Protein AF-A0A6N2S4A9-F1 (afdb_monomer_lite)

Structure (mmCIF, N/CA/C/O backbone):
data_AF-A0A6N2S4A9-F1
#
_entry.id   AF-A0A6N2S4A9-F1
#
loop_
_atom_site.group_PDB
_atom_site.id
_atom_site.type_symbol
_atom_site.label_atom_id
_atom_site.label_alt_id
_atom_site.label_comp_id
_atom_site.label_asym_id
_atom_site.label_entity_id
_atom_site.label_seq_id
_atom_site.pdbx_PDB_ins_code
_atom_site.Cartn_x
_atom_site.Cartn_y
_atom_site.Cartn_z
_atom_site.occupancy
_atom_site.B_iso_or_equiv
_atom_site.auth_seq_id
_atom_site.auth_comp_id
_atom_site.auth_asym_id
_atom_site.auth_atom_id
_atom_site.pdbx_PDB_model_num
ATOM 1 N N . MET A 1 1 ? -14.533 17.525 32.285 1.00 44.22 1 MET A N 1
ATOM 2 C CA . MET A 1 1 ? -14.546 16.712 31.048 1.00 44.22 1 MET A CA 1
ATOM 3 C C . MET A 1 1 ? -13.108 16.497 30.597 1.00 44.22 1 MET A C 1
ATOM 5 O O . MET A 1 1 ? -12.467 17.455 30.182 1.00 44.22 1 MET A O 1
ATOM 9 N N . GLN A 1 2 ? -12.565 15.288 30.758 1.00 51.88 2 GLN A N 1
ATOM 10 C CA . GLN A 1 2 ? -11.248 14.939 30.213 1.00 51.88 2 GLN A CA 1
ATOM 11 C C . GLN A 1 2 ? -11.357 14.924 28.684 1.00 51.88 2 GLN A C 1
ATOM 13 O O . GLN A 1 2 ? -12.156 14.170 28.136 1.00 51.88 2 GLN A O 1
ATOM 18 N N . LYS A 1 3 ? -10.597 15.778 27.991 1.00 51.66 3 LYS A N 1
ATOM 19 C CA . LYS A 1 3 ? -10.457 15.681 26.533 1.00 51.66 3 LYS A CA 1
ATOM 20 C C . LYS A 1 3 ? -9.689 14.391 26.239 1.00 51.66 3 LYS A C 1
ATOM 22 O O . LYS A 1 3 ? -8.539 14.272 26.663 1.00 51.66 3 LYS A O 1
ATOM 27 N N . SER A 1 4 ? -10.321 13.426 25.572 1.00 62.09 4 SER A N 1
ATOM 28 C CA . SER A 1 4 ? -9.621 12.237 25.082 1.00 62.09 4 SER A CA 1
ATOM 29 C C . SER A 1 4 ? -8.511 12.694 24.141 1.00 62.09 4 SER A C 1
ATOM 31 O O . SER A 1 4 ? -8.725 13.570 23.299 1.00 62.09 4 SER A O 1
ATOM 33 N N . LYS A 1 5 ? -7.301 12.156 24.314 1.00 65.06 5 LYS A N 1
ATOM 34 C CA . LYS A 1 5 ? -6.209 12.442 23.383 1.00 65.06 5 LYS A CA 1
ATOM 35 C C . LYS A 1 5 ? -6.664 11.994 21.987 1.00 65.06 5 LYS A C 1
ATOM 37 O O . LYS A 1 5 ? -7.266 10.927 21.893 1.00 65.06 5 LYS A O 1
ATOM 42 N N . PRO A 1 6 ? -6.457 12.802 20.936 1.00 66.88 6 PRO A N 1
ATOM 43 C CA . PRO A 1 6 ? -6.797 12.378 19.590 1.00 66.88 6 PRO A CA 1
ATOM 44 C C . PRO A 1 6 ? -5.968 11.143 19.255 1.00 66.88 6 PRO A C 1
ATOM 46 O O . PRO A 1 6 ? -4.752 11.124 19.470 1.00 66.88 6 PRO A O 1
ATOM 49 N N . GLY A 1 7 ? -6.647 10.116 18.765 1.00 71.44 7 GLY A N 1
ATOM 50 C CA . GLY A 1 7 ? -5.996 8.875 18.424 1.00 71.44 7 GLY A CA 1
ATOM 51 C C . GLY A 1 7 ? -4.954 8.995 17.347 1.00 71.44 7 GLY A C 1
ATOM 52 O O . GLY A 1 7 ? -5.037 9.844 16.460 1.00 71.44 7 GLY A O 1
ATOM 53 N N . ARG A 1 8 ? -3.951 8.119 17.426 1.00 86.12 8 ARG A N 1
ATOM 54 C CA . ARG A 1 8 ? -2.924 8.037 16.396 1.00 86.12 8 ARG A CA 1
ATOM 55 C C . ARG A 1 8 ? -3.551 7.422 15.141 1.00 86.12 8 ARG A C 1
ATOM 57 O O . ARG A 1 8 ? -4.003 6.278 15.137 1.00 86.12 8 ARG A O 1
ATOM 64 N N . MET A 1 9 ? -3.593 8.223 14.084 1.00 91.62 9 MET A N 1
ATOM 65 C CA . MET A 1 9 ? -4.025 7.829 12.750 1.00 91.62 9 MET A CA 1
ATOM 66 C C . MET A 1 9 ? -2.841 7.956 11.799 1.00 91.62 9 MET A C 1
ATOM 68 O O . MET A 1 9 ? -2.083 8.923 11.878 1.00 91.62 9 MET A O 1
ATOM 72 N N . ILE A 1 10 ? -2.684 6.973 10.919 1.00 92.88 10 ILE A N 1
ATOM 73 C CA . ILE A 1 10 ? -1.701 7.001 9.837 1.00 92.88 10 ILE A CA 1
ATOM 74 C C . ILE A 1 10 ? -2.479 7.017 8.528 1.00 92.88 10 ILE A C 1
ATOM 76 O O . ILE A 1 10 ? -3.371 6.193 8.342 1.00 92.88 10 ILE A O 1
ATOM 80 N N . GLU A 1 11 ? -2.146 7.949 7.640 1.00 94.38 11 GLU A N 1
ATOM 81 C CA . GLU A 1 11 ? -2.771 8.103 6.326 1.00 94.38 11 GLU A CA 1
ATOM 82 C C . GLU A 1 11 ? -1.711 8.038 5.230 1.00 94.38 11 GLU A C 1
ATOM 84 O O . GLU A 1 11 ? -0.625 8.603 5.368 1.00 94.38 11 GLU A O 1
ATOM 89 N N . ILE A 1 12 ? -2.062 7.406 4.115 1.00 92.12 12 ILE A N 1
ATOM 90 C CA . ILE A 1 12 ? -1.299 7.468 2.872 1.00 92.12 12 ILE A CA 1
ATOM 91 C C . ILE A 1 12 ? -2.138 8.177 1.831 1.00 92.12 12 ILE A C 1
ATOM 93 O O . ILE A 1 12 ? -3.286 7.805 1.571 1.00 92.12 12 ILE A O 1
ATOM 97 N N . ARG A 1 13 ? -1.535 9.192 1.216 1.00 92.81 13 ARG A N 1
ATOM 98 C CA . ARG A 1 13 ? -2.129 9.941 0.116 1.00 92.81 13 ARG A CA 1
ATOM 99 C C . ARG A 1 13 ? -1.266 9.801 -1.124 1.00 92.81 13 ARG A C 1
ATOM 101 O O . ARG A 1 13 ? -0.060 10.013 -1.056 1.00 92.81 13 ARG A O 1
ATOM 108 N N . VAL A 1 14 ? -1.896 9.492 -2.248 1.00 85.94 14 VAL A N 1
ATOM 109 C CA . VAL A 1 14 ? -1.247 9.418 -3.560 1.00 85.94 14 VAL A CA 1
ATOM 110 C C . VAL A 1 14 ? -1.798 10.564 -4.394 1.00 85.94 14 VAL A C 1
ATOM 112 O O . VAL A 1 14 ? -3.010 10.686 -4.557 1.00 85.94 14 VAL A O 1
ATOM 115 N N . ASN A 1 15 ? -0.919 11.451 -4.870 1.00 88.12 15 ASN A N 1
ATOM 116 C CA . ASN A 1 15 ? -1.298 12.655 -5.623 1.00 88.12 15 ASN A CA 1
ATOM 117 C C . ASN A 1 15 ? -2.349 13.529 -4.903 1.00 88.12 15 ASN A C 1
ATOM 119 O O . ASN A 1 15 ? -3.235 14.105 -5.526 1.00 88.12 15 ASN A O 1
ATOM 123 N N . GLY A 1 16 ? -2.278 13.598 -3.570 1.00 88.88 16 GLY A N 1
ATOM 124 C CA . GLY A 1 16 ? -3.206 14.371 -2.737 1.00 88.88 16 GLY A CA 1
ATOM 125 C C . GLY A 1 16 ? -4.526 13.666 -2.393 1.00 88.88 16 GLY A C 1
ATOM 126 O O . GLY A 1 16 ? -5.197 14.101 -1.458 1.00 88.88 16 GLY A O 1
ATOM 127 N N . ALA A 1 17 ? -4.871 12.559 -3.059 1.00 90.00 17 ALA A N 1
ATOM 128 C CA . ALA A 1 17 ? -6.049 11.752 -2.743 1.00 90.00 17 ALA A CA 1
ATOM 129 C C . ALA A 1 17 ? -5.746 10.735 -1.632 1.00 90.00 17 ALA A C 1
ATOM 131 O O . ALA A 1 17 ? -4.685 10.112 -1.635 1.00 90.00 17 ALA A O 1
ATOM 132 N N . LEU A 1 18 ? -6.675 10.550 -0.687 1.00 92.88 18 LEU A N 1
ATOM 133 C CA . LEU A 1 18 ? -6.548 9.529 0.356 1.00 92.88 18 LEU A CA 1
ATOM 134 C C . LEU A 1 18 ? -6.632 8.133 -0.264 1.00 92.88 18 LEU A C 1
ATOM 136 O O . LEU A 1 18 ? -7.637 7.791 -0.880 1.00 92.88 18 LEU A O 1
ATOM 140 N N . PHE A 1 19 ? -5.583 7.338 -0.073 1.00 91.44 19 PHE A N 1
ATOM 141 C CA . PHE A 1 19 ? -5.500 5.976 -0.588 1.00 91.44 19 PHE A CA 1
ATOM 142 C C . PHE A 1 19 ? -5.842 4.943 0.490 1.00 91.44 19 PHE A C 1
ATOM 144 O O . PHE A 1 19 ? -6.675 4.069 0.274 1.00 91.44 19 PHE A O 1
ATOM 151 N N . THR A 1 20 ? -5.226 5.052 1.670 1.00 94.75 20 THR A N 1
ATOM 152 C CA . THR A 1 20 ? -5.527 4.185 2.817 1.00 94.75 20 THR A CA 1
ATOM 153 C C . THR A 1 20 ? -5.244 4.901 4.136 1.00 94.75 20 THR A C 1
ATOM 155 O O . THR A 1 20 ? -4.414 5.812 4.188 1.00 94.75 20 THR A O 1
ATOM 158 N N . ALA A 1 21 ? -5.935 4.503 5.202 1.00 94.81 21 ALA A N 1
ATOM 159 C CA . ALA A 1 21 ? -5.7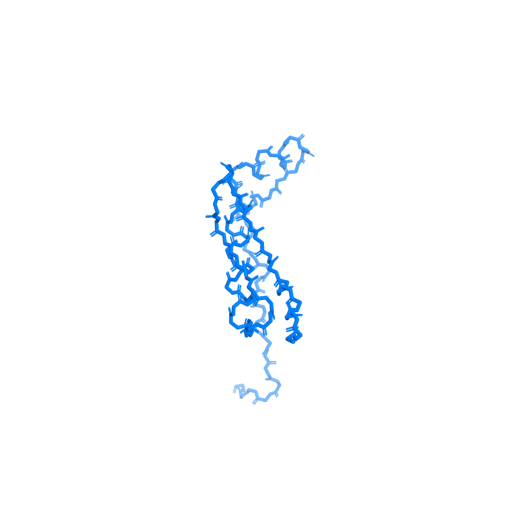39 5.029 6.546 1.00 94.81 21 ALA A CA 1
ATOM 160 C C . ALA A 1 21 ? -5.975 3.947 7.602 1.00 94.81 21 ALA A C 1
ATOM 162 O O . ALA A 1 21 ? -6.830 3.080 7.430 1.00 94.81 21 ALA A O 1
ATOM 163 N N . ILE A 1 22 ? -5.265 4.040 8.724 1.00 95.38 22 ILE A N 1
ATOM 164 C CA . ILE A 1 22 ? -5.454 3.160 9.879 1.00 95.38 22 ILE A CA 1
ATOM 165 C C . ILE A 1 22 ? -5.518 3.977 11.170 1.00 95.38 22 ILE A C 1
ATOM 167 O O . ILE A 1 22 ? -4.683 4.848 11.424 1.00 95.38 22 ILE A O 1
ATOM 171 N N . LYS A 1 23 ? -6.527 3.690 12.000 1.00 94.06 23 LYS A N 1
ATOM 172 C CA . LYS A 1 23 ? -6.657 4.217 13.366 1.00 94.06 23 LYS A CA 1
ATOM 173 C C . LYS A 1 23 ? -6.070 3.200 14.331 1.00 94.06 23 LYS A C 1
ATOM 175 O O . LYS A 1 23 ? -6.702 2.187 14.613 1.00 94.06 23 LYS A O 1
ATOM 180 N N . THR A 1 24 ? -4.881 3.463 14.857 1.00 89.00 24 THR A N 1
ATOM 181 C CA . THR A 1 24 ? -4.135 2.444 15.614 1.00 89.00 24 THR A CA 1
ATOM 182 C C . THR A 1 24 ? -4.772 2.098 16.961 1.00 89.00 24 THR A C 1
ATOM 184 O O . THR A 1 24 ? -4.451 1.067 17.534 1.00 89.00 24 THR A O 1
ATOM 187 N N . GLU A 1 25 ? -5.659 2.948 17.483 1.00 90.44 25 GLU A N 1
ATOM 188 C CA . GLU A 1 25 ? -6.334 2.741 18.774 1.00 90.44 25 GLU A CA 1
ATOM 189 C C . GLU A 1 25 ? -7.355 1.605 18.760 1.00 90.44 25 GLU A C 1
ATOM 191 O O . GLU A 1 25 ? -7.579 0.965 19.782 1.00 90.44 25 GLU A O 1
ATOM 196 N N . THR A 1 26 ? -7.990 1.381 17.611 1.00 90.25 26 THR A N 1
ATOM 197 C CA . THR A 1 26 ? -9.045 0.375 17.437 1.00 90.25 26 THR A CA 1
ATOM 198 C C . THR A 1 26 ? -8.650 -0.707 16.441 1.00 90.25 26 THR A C 1
ATOM 200 O O . THR A 1 26 ? -9.437 -1.615 16.200 1.00 90.25 26 THR A O 1
ATOM 203 N N . ALA A 1 27 ? -7.468 -0.587 15.833 1.00 91.12 27 ALA A N 1
ATOM 204 C CA . ALA A 1 27 ? -7.000 -1.500 14.807 1.00 91.12 27 ALA A CA 1
ATOM 205 C C . ALA A 1 27 ? -6.661 -2.873 15.392 1.00 91.12 27 ALA A C 1
ATOM 207 O O . ALA A 1 27 ? -5.925 -2.987 16.377 1.00 91.12 27 ALA A O 1
ATOM 208 N N . VAL A 1 28 ? -7.142 -3.914 14.726 1.00 94.50 28 VAL A N 1
ATOM 209 C CA . VAL A 1 28 ? -6.767 -5.306 14.978 1.00 94.50 28 VAL A CA 1
ATOM 210 C C . VAL A 1 28 ? -5.744 -5.778 13.946 1.00 94.50 28 VAL A C 1
ATOM 212 O O . VAL A 1 28 ? -5.478 -5.098 12.959 1.00 94.50 28 VAL A O 1
ATOM 215 N N . ALA A 1 29 ? -5.161 -6.964 14.148 1.00 95.81 29 ALA A N 1
ATOM 216 C CA . ALA A 1 29 ? -4.126 -7.512 13.263 1.00 95.81 29 ALA A CA 1
ATOM 217 C C . ALA A 1 29 ? -4.514 -7.478 11.769 1.00 95.81 29 ALA A C 1
ATOM 219 O O . ALA A 1 29 ? -3.687 -7.131 10.928 1.00 95.81 29 ALA A O 1
ATOM 220 N N . ALA A 1 30 ? -5.780 -7.768 11.449 1.00 94.56 30 ALA A N 1
ATOM 221 C CA . ALA A 1 30 ? -6.291 -7.717 10.081 1.00 94.56 30 ALA A CA 1
ATOM 222 C C . ALA A 1 30 ? -6.227 -6.308 9.462 1.00 94.56 30 ALA A C 1
ATOM 224 O O . ALA A 1 30 ? -5.902 -6.182 8.280 1.00 94.56 30 ALA A O 1
ATOM 225 N N . ASP A 1 31 ? -6.469 -5.255 10.248 1.00 94.31 31 ASP A N 1
ATOM 226 C CA . ASP A 1 31 ? -6.383 -3.869 9.775 1.00 94.31 31 ASP A CA 1
ATOM 227 C C . ASP A 1 31 ? -4.940 -3.502 9.429 1.00 94.31 31 ASP A C 1
ATOM 229 O O . ASP A 1 31 ? -4.692 -2.877 8.401 1.00 94.31 31 ASP A O 1
ATOM 233 N N . TYR A 1 32 ? -3.973 -3.932 10.247 1.00 93.81 32 TYR A N 1
ATOM 234 C CA . TYR A 1 32 ? -2.552 -3.705 9.974 1.00 93.81 32 TYR A CA 1
ATOM 235 C C . TYR A 1 32 ? -2.090 -4.424 8.705 1.00 93.81 32 TYR A C 1
ATOM 237 O O . TYR A 1 32 ? -1.410 -3.815 7.882 1.00 93.81 32 TYR A O 1
ATOM 245 N N . ILE A 1 33 ? -2.477 -5.691 8.522 1.00 95.94 33 ILE A N 1
ATOM 246 C CA . ILE A 1 33 ? -2.139 -6.460 7.313 1.00 95.94 33 ILE A CA 1
ATOM 247 C C . ILE A 1 33 ? -2.741 -5.780 6.080 1.00 95.94 33 ILE A C 1
ATOM 249 O O . ILE A 1 33 ? -2.017 -5.472 5.136 1.00 95.94 33 ILE A O 1
ATOM 253 N N . SER A 1 34 ? -4.034 -5.453 6.128 1.00 93.88 34 SER A N 1
ATOM 254 C CA . SER A 1 34 ? -4.740 -4.803 5.017 1.00 93.88 34 SER A CA 1
ATOM 255 C C . SER A 1 34 ? -4.153 -3.429 4.689 1.00 93.88 34 SER A C 1
ATOM 257 O O . SER A 1 34 ? -4.003 -3.068 3.520 1.00 93.88 34 SER A O 1
ATOM 259 N N . PHE A 1 35 ? -3.780 -2.658 5.715 1.00 95.25 35 PHE A N 1
ATOM 260 C CA . PHE A 1 35 ? -3.117 -1.372 5.537 1.00 95.25 35 PHE A CA 1
ATOM 261 C C . PHE A 1 35 ? -1.773 -1.545 4.827 1.00 95.25 35 PHE A C 1
ATOM 263 O O . PHE A 1 35 ? -1.539 -0.865 3.832 1.00 95.25 35 PHE A O 1
ATOM 270 N N . MET A 1 36 ? -0.927 -2.479 5.276 1.00 95.25 36 MET A N 1
ATOM 271 C CA . MET A 1 36 ? 0.372 -2.752 4.650 1.00 95.25 36 MET A CA 1
ATOM 272 C C . MET A 1 36 ? 0.235 -3.242 3.208 1.00 95.25 36 MET A C 1
ATOM 274 O O . MET A 1 36 ? 0.965 -2.766 2.345 1.00 95.25 36 MET A O 1
ATOM 278 N N . GLU A 1 37 ? -0.734 -4.109 2.909 1.00 93.62 37 GLU A N 1
ATOM 279 C CA . GLU A 1 37 ? -1.017 -4.522 1.530 1.00 93.62 37 GLU A CA 1
ATOM 280 C C . GLU A 1 37 ? -1.397 -3.336 0.639 1.00 93.62 37 GLU A C 1
ATOM 282 O O . GLU A 1 37 ? -0.929 -3.231 -0.498 1.00 93.62 37 GLU A O 1
ATOM 287 N N . ALA A 1 38 ? -2.231 -2.426 1.148 1.00 91.56 38 ALA A N 1
ATOM 288 C CA . ALA A 1 38 ? -2.585 -1.205 0.440 1.00 91.56 38 ALA A CA 1
ATOM 289 C C . ALA A 1 38 ? -1.348 -0.314 0.227 1.00 91.56 38 ALA A C 1
ATOM 291 O O . ALA A 1 38 ? -1.118 0.142 -0.893 1.00 91.56 38 ALA A O 1
ATOM 292 N N . VAL A 1 39 ? -0.509 -0.123 1.252 1.00 92.19 39 VAL A N 1
ATOM 293 C CA . VAL A 1 39 ? 0.756 0.626 1.134 1.00 92.19 39 VAL A CA 1
ATOM 294 C C . VAL A 1 39 ? 1.635 0.039 0.029 1.00 92.19 39 VAL A C 1
ATOM 296 O O . VAL A 1 39 ? 2.095 0.771 -0.846 1.00 92.19 39 VAL A O 1
ATOM 299 N N . THR A 1 40 ? 1.842 -1.279 0.034 1.00 90.31 40 THR A N 1
ATOM 300 C CA . THR A 1 40 ? 2.661 -1.962 -0.971 1.00 90.31 40 THR A CA 1
ATOM 301 C C . 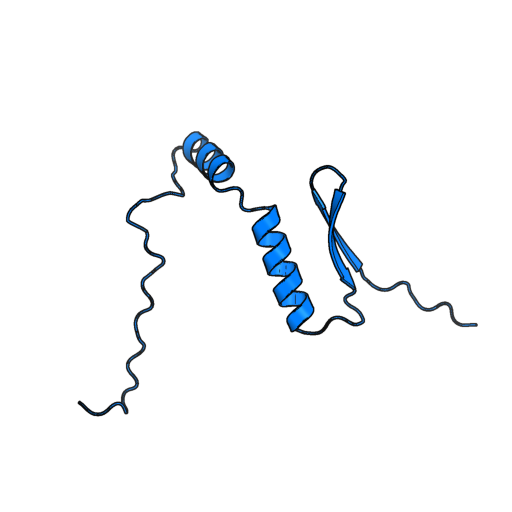THR A 1 40 ? 2.090 -1.767 -2.369 1.00 90.31 40 THR A C 1
ATOM 303 O O . THR A 1 40 ? 2.838 -1.402 -3.268 1.00 90.31 40 THR A O 1
ATOM 306 N N . LYS A 1 41 ? 0.773 -1.923 -2.559 1.00 85.88 41 LYS A N 1
ATOM 307 C CA . LYS A 1 41 ? 0.119 -1.695 -3.861 1.00 85.88 41 LYS A CA 1
ATOM 308 C C . LYS A 1 41 ? 0.250 -0.252 -4.349 1.00 85.88 41 LYS A C 1
ATOM 310 O O . LYS A 1 41 ? 0.369 -0.036 -5.547 1.00 85.88 41 LYS A O 1
ATOM 315 N N . ALA A 1 42 ? 0.225 0.725 -3.444 1.00 85.94 42 ALA A N 1
ATOM 316 C CA . ALA A 1 42 ? 0.381 2.133 -3.806 1.00 85.94 42 ALA A CA 1
ATOM 317 C C . ALA A 1 42 ? 1.808 2.483 -4.253 1.00 85.94 42 ALA A C 1
ATOM 319 O O . ALA A 1 42 ? 1.984 3.374 -5.081 1.00 85.94 42 ALA A O 1
ATOM 320 N N . LEU A 1 43 ? 2.818 1.819 -3.682 1.00 84.44 43 LEU A N 1
ATOM 321 C CA . LEU A 1 43 ? 4.232 2.098 -3.953 1.00 84.44 43 LEU A CA 1
ATOM 322 C C . LEU A 1 43 ? 4.818 1.226 -5.066 1.00 84.44 43 LEU A C 1
ATOM 324 O O . LEU A 1 43 ? 5.742 1.654 -5.754 1.00 84.44 43 LEU A O 1
ATOM 328 N N . MET A 1 44 ? 4.313 0.004 -5.234 1.00 85.38 44 MET A N 1
ATOM 329 C CA . MET A 1 44 ? 4.817 -0.930 -6.232 1.00 85.38 44 MET A CA 1
ATOM 330 C C . MET A 1 44 ? 4.177 -0.673 -7.591 1.00 85.38 44 MET A C 1
ATOM 332 O O . MET A 1 44 ? 3.193 -1.305 -7.958 1.00 85.38 44 MET A O 1
ATOM 336 N N . ASP A 1 45 ? 4.782 0.256 -8.330 1.00 83.81 45 ASP A N 1
ATOM 337 C CA . ASP A 1 45 ? 4.602 0.446 -9.770 1.00 83.81 45 ASP A CA 1
ATOM 338 C C . ASP A 1 45 ? 5.761 -0.265 -10.496 1.00 83.81 45 ASP A C 1
ATOM 340 O O . ASP A 1 45 ? 6.862 0.291 -10.572 1.00 83.81 45 ASP A O 1
ATOM 344 N N . PRO A 1 46 ? 5.574 -1.514 -10.973 1.00 81.12 46 PRO A N 1
ATOM 345 C CA . PRO A 1 46 ? 6.674 -2.338 -11.472 1.00 81.12 46 PRO A CA 1
ATOM 346 C C . PRO A 1 46 ? 7.423 -1.703 -12.643 1.00 81.12 46 PRO A C 1
ATOM 348 O O . PRO A 1 46 ? 8.640 -1.834 -12.728 1.00 81.12 46 PRO A O 1
ATOM 351 N N . GLU A 1 47 ? 6.719 -0.984 -13.518 1.00 83.31 47 GLU A N 1
ATOM 352 C CA . GLU A 1 47 ? 7.318 -0.341 -14.689 1.00 83.31 47 GLU A CA 1
ATOM 353 C C . GLU A 1 47 ? 8.220 0.822 -14.280 1.00 83.31 47 GLU A C 1
ATOM 355 O O . GLU A 1 47 ? 9.350 0.940 -14.763 1.00 83.31 47 GLU A O 1
ATOM 360 N N . LYS A 1 48 ? 7.757 1.669 -13.351 1.00 85.44 48 LYS A N 1
ATOM 361 C CA . LYS A 1 48 ? 8.576 2.780 -12.847 1.00 85.44 48 LYS A CA 1
ATOM 362 C C . LYS A 1 48 ? 9.763 2.291 -12.032 1.00 85.44 48 LYS A C 1
ATOM 364 O O . LYS A 1 48 ? 10.858 2.828 -12.188 1.00 85.44 48 LYS A O 1
ATOM 369 N N . LEU A 1 49 ? 9.554 1.280 -11.194 1.00 87.00 49 LEU A N 1
ATOM 370 C CA . LEU A 1 49 ? 10.617 0.705 -10.375 1.00 87.00 49 LEU A CA 1
ATOM 371 C C . LEU A 1 49 ? 11.682 0.012 -11.237 1.00 87.00 49 LEU A C 1
ATOM 373 O O . LEU A 1 49 ? 12.872 0.152 -10.965 1.00 87.00 49 LEU A O 1
ATOM 377 N N . GLU A 1 50 ? 11.286 -0.668 -12.314 1.00 88.19 50 GLU A N 1
ATOM 378 C CA . GLU A 1 50 ? 12.228 -1.234 -13.284 1.00 88.19 50 GLU A CA 1
ATOM 379 C C . GLU A 1 50 ? 12.960 -0.141 -14.074 1.00 88.19 50 GLU A C 1
ATOM 381 O O . GLU A 1 50 ? 14.161 -0.252 -14.313 1.00 88.19 50 GLU A O 1
ATOM 386 N N . CYS A 1 51 ? 12.277 0.944 -14.449 1.00 88.06 51 CYS A N 1
ATOM 387 C CA . CYS A 1 51 ? 12.911 2.090 -15.104 1.00 88.06 51 CYS A CA 1
ATOM 388 C C . CYS A 1 51 ? 14.012 2.712 -14.222 1.00 88.06 51 CYS A C 1
ATOM 390 O O . CYS A 1 51 ? 15.127 2.949 -14.693 1.00 88.06 51 CYS A O 1
ATOM 392 N N . GLU A 1 52 ? 13.740 2.910 -12.927 1.00 87.94 52 GLU A N 1
ATOM 393 C CA . GLU A 1 52 ? 14.727 3.391 -11.950 1.00 87.94 52 GLU A CA 1
ATOM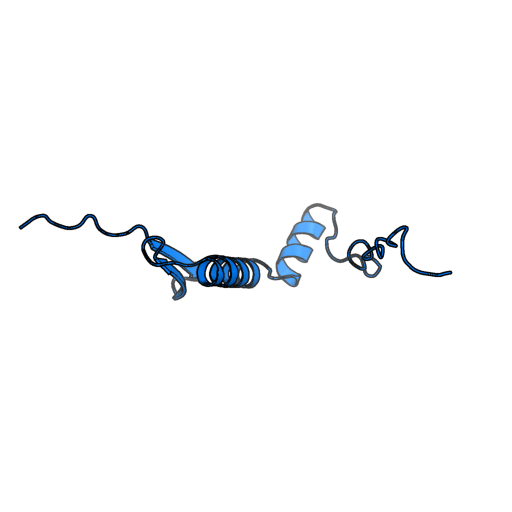 394 C C . GLU A 1 52 ? 15.889 2.400 -11.759 1.00 87.94 52 GLU A C 1
ATOM 396 O O . GLU A 1 52 ? 17.062 2.797 -11.751 1.00 87.94 52 GLU A O 1
ATOM 401 N N . ALA A 1 53 ? 15.583 1.104 -11.639 1.00 87.50 53 ALA A N 1
ATOM 402 C CA . ALA A 1 53 ? 16.595 0.061 -11.512 1.00 87.50 53 ALA A CA 1
ATOM 403 C C . ALA A 1 53 ? 17.542 0.059 -12.721 1.00 87.50 53 ALA A C 1
ATOM 405 O O . ALA A 1 53 ? 18.765 0.075 -12.540 1.00 87.50 53 ALA A O 1
ATOM 406 N N . ASN A 1 54 ? 16.985 0.143 -13.932 1.00 89.75 54 ASN A N 1
ATOM 407 C CA . ASN A 1 54 ? 17.743 0.192 -15.181 1.00 89.75 54 ASN A CA 1
ATOM 408 C C . ASN A 1 5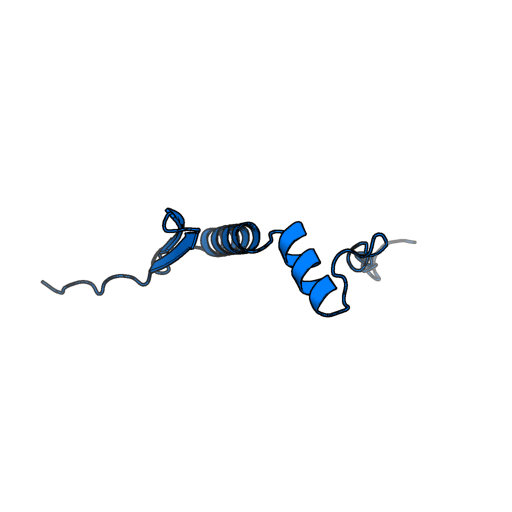4 ? 18.618 1.442 -15.281 1.00 89.75 54 ASN A C 1
ATOM 410 O O . ASN A 1 54 ? 19.778 1.342 -15.686 1.00 89.75 54 ASN A O 1
ATOM 414 N N . ALA A 1 55 ? 18.125 2.605 -14.841 1.00 90.19 55 ALA A N 1
ATOM 415 C CA . ALA A 1 55 ? 18.936 3.822 -14.751 1.00 90.19 55 ALA A CA 1
ATOM 416 C C . ALA A 1 55 ? 20.144 3.657 -13.806 1.00 90.19 55 ALA A C 1
ATOM 418 O O . ALA A 1 55 ? 21.182 4.289 -14.000 1.00 90.19 55 ALA A O 1
ATOM 419 N N . SER A 1 56 ? 20.035 2.764 -12.820 1.00 89.69 56 SER A N 1
ATOM 420 C CA . SER A 1 56 ? 21.114 2.393 -11.897 1.00 89.69 56 SER A CA 1
ATOM 421 C C . SER A 1 56 ? 21.969 1.211 -12.384 1.00 89.69 56 SER A C 1
ATOM 423 O O . SER A 1 56 ? 22.784 0.695 -11.615 1.00 89.69 56 SER A O 1
ATOM 425 N N . GLY A 1 57 ? 21.783 0.745 -13.626 1.00 88.00 57 GLY A N 1
ATOM 426 C CA . GLY A 1 57 ? 22.487 -0.414 -14.190 1.00 88.00 57 GLY A CA 1
ATOM 427 C C . GLY A 1 57 ? 22.100 -1.756 -13.556 1.00 88.00 57 GLY A C 1
ATOM 428 O O . GLY A 1 57 ? 22.890 -2.700 -13.586 1.00 88.00 57 GLY A O 1
ATOM 429 N N . LYS A 1 58 ? 20.919 -1.839 -12.936 1.00 87.00 58 LYS A N 1
ATOM 430 C CA . LYS A 1 58 ? 20.349 -3.044 -12.313 1.00 87.00 58 LYS A CA 1
ATOM 431 C C . LYS A 1 58 ? 19.032 -3.407 -13.001 1.00 87.00 58 LYS A C 1
ATOM 433 O O . LYS A 1 58 ? 18.482 -2.604 -13.734 1.00 87.00 58 LYS A O 1
ATOM 438 N N . THR A 1 59 ? 18.495 -4.586 -12.713 1.00 82.19 59 THR A N 1
ATOM 439 C CA . THR A 1 59 ? 17.125 -4.963 -13.088 1.00 82.19 59 THR A CA 1
ATOM 440 C C . THR A 1 59 ? 16.438 -5.598 -11.885 1.00 82.19 59 THR A C 1
ATOM 442 O O . THR A 1 59 ? 17.083 -6.315 -11.110 1.00 82.19 59 THR A O 1
ATOM 445 N N . ILE A 1 60 ? 15.156 -5.296 -11.691 1.00 80.50 60 ILE A N 1
ATOM 446 C CA . ILE A 1 60 ? 14.287 -5.999 -10.739 1.00 80.50 60 ILE A CA 1
ATOM 447 C C . ILE A 1 60 ? 13.413 -7.041 -11.450 1.00 80.50 60 ILE A C 1
ATOM 449 O O . ILE A 1 60 ? 12.915 -7.963 -10.804 1.00 80.50 60 ILE A O 1
ATOM 453 N N . LEU A 1 61 ? 13.266 -6.937 -12.774 1.00 73.69 61 LEU A N 1
ATOM 454 C CA . LEU A 1 61 ? 12.588 -7.904 -13.630 1.00 73.69 61 LEU A CA 1
ATOM 455 C C . LEU A 1 61 ? 13.593 -8.894 -14.228 1.00 73.69 61 LEU A C 1
ATOM 457 O O . LEU A 1 61 ? 14.003 -8.784 -15.379 1.00 73.69 61 LEU A O 1
ATOM 461 N N . HIS A 1 62 ? 13.955 -9.924 -13.467 1.00 66.62 62 HIS A N 1
ATOM 462 C CA . HIS A 1 62 ? 14.635 -11.076 -14.054 1.00 66.62 62 HIS A CA 1
ATOM 463 C C . HIS A 1 62 ? 13.575 -12.117 -14.467 1.00 66.62 62 HIS A C 1
ATOM 465 O O . HIS A 1 62 ? 12.877 -12.619 -13.583 1.00 66.62 62 HIS A O 1
ATOM 471 N N . PRO A 1 63 ? 13.429 -12.477 -15.762 1.00 60.19 63 PRO A N 1
ATOM 472 C CA . PRO A 1 63 ? 12.380 -13.397 -16.230 1.00 60.19 63 PRO A CA 1
ATOM 473 C C . PRO A 1 63 ? 12.424 -14.774 -15.543 1.00 60.19 63 PRO A C 1
ATOM 475 O O . PRO A 1 63 ? 11.394 -15.429 -15.401 1.00 60.19 63 PRO A O 1
ATOM 478 N N . ASP A 1 64 ? 13.598 -15.165 -15.040 1.00 55.12 64 ASP A N 1
ATOM 479 C CA . ASP A 1 64 ? 13.811 -16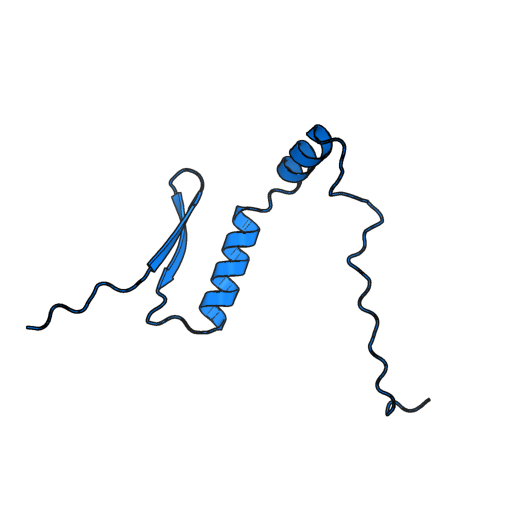.430 -14.328 1.00 55.12 64 ASP A CA 1
ATOM 480 C C . ASP A 1 64 ? 13.807 -16.327 -12.790 1.00 55.12 64 ASP A C 1
ATOM 482 O O . ASP A 1 64 ? 13.963 -17.348 -12.116 1.00 55.12 64 ASP A O 1
ATOM 486 N N . PHE A 1 65 ? 13.595 -15.142 -12.195 1.00 54.72 65 PHE A N 1
ATOM 487 C CA . PHE A 1 65 ? 13.330 -15.047 -10.752 1.00 54.72 65 PHE A CA 1
ATOM 488 C C . PHE A 1 65 ? 11.876 -15.448 -10.484 1.00 54.72 65 PHE A C 1
ATOM 490 O O . PHE A 1 65 ? 11.004 -14.642 -10.165 1.00 54.72 65 PHE A O 1
ATOM 497 N N . LYS A 1 66 ? 11.611 -16.754 -10.550 1.00 52.00 66 LYS A N 1
ATOM 498 C CA . LYS A 1 66 ? 10.614 -17.315 -9.643 1.00 52.00 66 LYS A CA 1
ATOM 499 C C . LYS A 1 66 ? 11.156 -17.008 -8.251 1.00 52.00 66 LYS A C 1
ATOM 501 O O . LYS A 1 66 ? 12.268 -17.428 -7.936 1.00 52.00 66 LYS A O 1
ATOM 506 N N . THR A 1 67 ? 10.428 -16.202 -7.478 1.00 46.44 67 THR A N 1
ATOM 507 C CA . THR A 1 67 ? 10.570 -16.068 -6.019 1.00 46.44 67 THR A CA 1
ATOM 508 C C . THR A 1 67 ? 11.207 -17.327 -5.461 1.00 46.44 67 THR A C 1
ATOM 510 O O . THR A 1 67 ? 10.681 -18.391 -5.790 1.00 46.44 67 THR A O 1
ATOM 513 N N . PHE A 1 68 ? 12.323 -17.207 -4.710 1.00 51.72 68 PHE A N 1
ATOM 514 C CA . PHE A 1 68 ? 13.031 -18.328 -4.068 1.00 51.72 68 PHE A CA 1
ATOM 515 C C . PHE A 1 68 ? 12.041 -19.453 -3.829 1.00 51.72 68 PHE A C 1
ATOM 517 O O . PHE A 1 68 ? 11.141 -19.291 -3.000 1.00 51.72 68 PHE A O 1
ATOM 524 N N . GLY A 1 69 ? 12.110 -20.490 -4.675 1.00 48.56 69 GLY A N 1
ATOM 525 C CA . GLY A 1 69 ? 11.087 -21.519 -4.697 1.00 48.56 69 GLY A CA 1
ATOM 526 C C . GLY A 1 69 ? 10.867 -21.963 -3.265 1.00 48.56 69 GLY A C 1
ATOM 527 O O . GLY A 1 69 ? 11.838 -22.237 -2.562 1.00 48.56 69 GLY A O 1
ATOM 528 N N . SER A 1 70 ? 9.614 -21.934 -2.816 1.00 55.56 70 SER A N 1
ATOM 529 C CA . SER A 1 70 ? 9.215 -22.523 -1.546 1.00 55.56 70 SER A CA 1
ATOM 530 C C . SER A 1 70 ? 9.794 -23.936 -1.512 1.00 55.56 70 SER A C 1
ATOM 532 O O . SER A 1 70 ? 9.243 -24.841 -2.139 1.00 55.56 70 SER A O 1
ATOM 534 N N . MET A 1 71 ? 10.921 -24.129 -0.824 1.00 50.81 71 MET A N 1
ATOM 535 C CA . MET A 1 71 ? 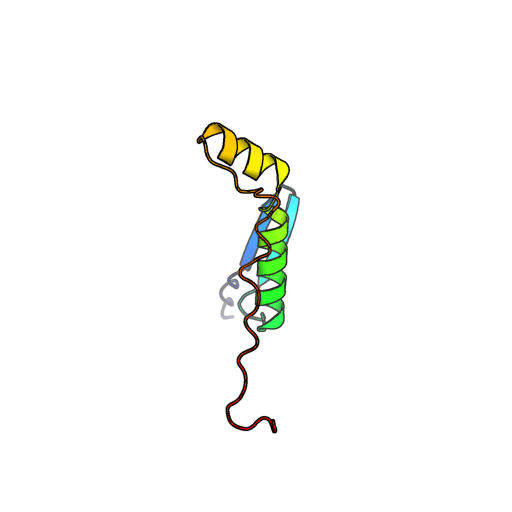11.368 -25.465 -0.482 1.00 50.81 71 MET A CA 1
ATOM 536 C C . MET A 1 71 ? 10.304 -26.002 0.456 1.00 50.81 71 MET A C 1
ATOM 538 O O . MET A 1 71 ? 10.097 -25.462 1.544 1.00 50.81 71 MET A O 1
ATOM 542 N N . THR A 1 72 ? 9.601 -27.041 0.019 1.00 61.47 72 THR A N 1
ATOM 543 C CA . THR A 1 72 ? 8.763 -27.831 0.908 1.00 61.47 72 THR A CA 1
ATOM 544 C C . THR A 1 72 ? 9.672 -28.307 2.034 1.00 61.47 72 THR A C 1
ATOM 546 O O . THR A 1 72 ? 10.603 -29.077 1.799 1.00 61.47 72 THR A O 1
ATOM 549 N N . ILE A 1 73 ? 9.461 -27.801 3.248 1.00 62.62 73 ILE A N 1
ATOM 550 C CA . ILE A 1 73 ? 10.117 -28.351 4.429 1.00 62.62 73 ILE A CA 1
ATOM 551 C C . ILE A 1 73 ? 9.502 -29.735 4.607 1.00 62.62 73 ILE A C 1
ATOM 553 O O . ILE A 1 73 ? 8.382 -29.858 5.097 1.00 62.62 73 ILE A O 1
ATOM 557 N N . SER A 1 74 ? 10.196 -30.771 4.145 1.00 66.38 74 SER A N 1
ATOM 558 C CA . SER A 1 74 ? 9.811 -32.152 4.409 1.00 66.38 74 SER A CA 1
ATOM 559 C C . SER A 1 74 ? 9.861 -32.378 5.916 1.00 66.38 74 SER A C 1
ATOM 561 O O . SER A 1 74 ? 10.902 -32.169 6.549 1.00 66.38 74 SER A O 1
ATOM 563 N N . ASN A 1 75 ? 8.730 -32.769 6.499 1.00 69.44 75 ASN A N 1
ATOM 564 C CA . ASN A 1 75 ? 8.673 -33.128 7.902 1.00 69.44 75 ASN A CA 1
ATOM 565 C C . ASN A 1 75 ? 9.375 -34.486 8.049 1.00 69.44 75 ASN A C 1
ATOM 567 O O . ASN A 1 75 ? 9.009 -35.425 7.345 1.00 69.44 75 ASN A O 1
ATOM 571 N N . PRO A 1 76 ? 10.339 -34.660 8.970 1.00 67.44 76 PRO A N 1
ATOM 572 C CA . PRO A 1 76 ? 10.983 -35.959 9.201 1.00 67.44 76 PRO A CA 1
ATOM 573 C C . PRO A 1 76 ? 10.023 -37.066 9.689 1.00 67.44 76 PRO A C 1
ATOM 575 O O . PRO A 1 76 ? 10.472 -38.159 10.020 1.00 67.44 76 PRO A O 1
ATOM 578 N N . ARG A 1 77 ? 8.714 -36.792 9.775 1.00 68.12 77 ARG A N 1
ATOM 579 C CA . ARG A 1 77 ? 7.651 -37.739 10.130 1.00 68.12 77 ARG A CA 1
ATOM 580 C C . ARG A 1 77 ? 6.719 -38.100 8.970 1.00 68.12 77 ARG A C 1
ATOM 582 O O . ARG A 1 77 ? 5.780 -38.858 9.202 1.00 68.12 77 ARG A O 1
ATOM 589 N N . ASP A 1 78 ? 6.942 -37.573 7.768 1.00 68.94 78 ASP A N 1
ATOM 590 C CA . ASP A 1 78 ? 6.151 -37.977 6.605 1.00 68.94 78 ASP A CA 1
ATOM 591 C C . ASP A 1 78 ? 6.581 -39.396 6.167 1.00 68.94 78 ASP A C 1
ATOM 593 O O . ASP A 1 78 ? 7.784 -39.654 6.060 1.00 68.94 78 ASP A O 1
ATOM 597 N N . PRO A 1 79 ? 5.645 -40.345 5.965 1.00 64.12 79 PRO A N 1
ATOM 598 C CA . PRO A 1 79 ? 5.980 -41.694 5.506 1.00 64.12 79 PRO A CA 1
ATOM 599 C C . PRO A 1 79 ? 6.622 -41.667 4.111 1.00 64.12 79 PRO A C 1
ATOM 601 O O . PRO A 1 79 ? 6.125 -40.963 3.231 1.00 64.12 79 PRO A O 1
ATOM 604 N N . GLN A 1 80 ? 7.703 -42.436 3.924 1.00 53.28 80 GLN A N 1
ATOM 605 C CA . GLN A 1 80 ? 8.309 -42.704 2.610 1.00 53.28 80 GLN A CA 1
ATOM 606 C C . GLN A 1 80 ? 7.479 -43.681 1.779 1.00 53.28 80 GLN A C 1
ATOM 608 O O . GLN A 1 80 ? 6.910 -44.623 2.378 1.00 53.28 80 GLN A O 1
#

Foldseek 3Di:
DDDDDPFDKDFDDDPNHTQDMDGPVPDDPVNVVVRVVSVCVRPDPPVVVQVVQVVVVHGPDDVPPPPPPPDPPDDPPDDD

Organism: Citrobacter amalonaticus (NCBI:txid35703)

Radius of gyration: 20.71 Å; chains: 1; bounding box: 37×59×47 Å

Secondary structure (DSSP, 8-state):
---PPPP-EEEEEETTEEEEEEETTT--HHHHHHHHHHHHHHH--HHHHHHHHHHTT--S--TT--SS-------TTS--

pLDDT: mean 79.75, std 15.48, range [44.22, 95.94]

Sequence (80 aa):
MQKSKPGRMIEIRVNGALFTAIKTETAVAADYISFMEAVTKALMDPEKLECEANASGKTILHPDFKTFGSMTISNPRDPQ